Protein AF-A0A7R9Z9G1-F1 (afdb_monomer)

Secondary structure (DSSP, 8-state):
--------------------------------EEE--TTTTHHHHHHHHHHTT---EEPPGGG---TT--S-EEEETTTTEEEESHHHHHHHHHHHS-----HHHHHHHHHHHHHIIIIIHHHH-PBPTTSPBPP-

Structure (mmCIF, N/CA/C/O backbone):
data_AF-A0A7R9Z9G1-F1
#
_entry.id   AF-A0A7R9Z9G1-F1
#
loop_
_atom_site.group_PDB
_atom_site.id
_atom_site.type_symbol
_atom_site.label_atom_id
_atom_site.label_alt_id
_atom_site.label_comp_id
_atom_site.label_asym_id
_atom_site.label_entity_id
_atom_site.label_seq_id
_atom_site.pdbx_PDB_ins_code
_atom_site.Cartn_x
_atom_site.Cartn_y
_atom_site.Cartn_z
_atom_site.occupancy
_atom_site.B_iso_or_equiv
_atom_site.auth_seq_id
_atom_site.auth_comp_id
_atom_site.auth_asym_id
_atom_site.auth_atom_id
_atom_site.pdbx_PDB_model_num
ATOM 1 N N . THR A 1 1 ? 34.340 5.003 47.110 1.00 40.91 1 THR A N 1
ATOM 2 C CA . THR A 1 1 ? 33.480 5.837 47.976 1.00 40.91 1 THR A CA 1
ATOM 3 C C . THR A 1 1 ? 32.823 6.844 47.057 1.00 40.91 1 THR A C 1
ATOM 5 O O . THR A 1 1 ? 33.551 7.581 46.423 1.00 40.91 1 THR A O 1
ATOM 8 N N . GLU A 1 2 ? 31.525 6.842 46.777 1.00 37.56 2 GLU A N 1
ATOM 9 C CA . GLU A 1 2 ? 30.367 6.275 47.469 1.00 37.56 2 GLU A CA 1
ATOM 10 C C . GLU A 1 2 ? 29.257 5.875 46.480 1.00 37.56 2 GLU A C 1
ATOM 12 O O . GLU A 1 2 ? 29.245 6.265 45.316 1.00 37.56 2 GLU A O 1
ATOM 17 N N . CYS A 1 3 ? 28.367 5.051 47.023 1.00 33.16 3 CYS A N 1
ATOM 18 C CA . CYS A 1 3 ? 27.110 4.502 46.543 1.00 33.16 3 CYS A CA 1
ATOM 19 C C . CYS A 1 3 ? 26.251 5.396 45.634 1.00 33.16 3 CYS A C 1
ATOM 21 O O . CYS A 1 3 ? 25.974 6.542 45.970 1.00 33.16 3 CYS A O 1
ATOM 23 N N . PHE A 1 4 ? 25.635 4.786 44.616 1.00 38.91 4 PHE A N 1
ATOM 24 C CA . PHE A 1 4 ? 24.275 5.160 44.223 1.00 38.91 4 PHE A CA 1
ATOM 25 C C . PHE A 1 4 ? 23.387 3.918 44.217 1.00 38.91 4 PHE A C 1
ATOM 27 O O . PHE A 1 4 ? 23.703 2.892 43.616 1.00 38.91 4 PHE A O 1
ATOM 34 N N . ALA A 1 5 ? 22.326 4.008 45.012 1.00 42.84 5 ALA A N 1
ATOM 35 C CA . ALA A 1 5 ? 21.475 2.914 45.423 1.00 42.84 5 ALA A CA 1
ATOM 36 C C . ALA A 1 5 ? 20.530 2.463 44.304 1.00 42.84 5 ALA A C 1
ATOM 38 O O . ALA A 1 5 ? 19.846 3.262 43.667 1.00 42.84 5 ALA A O 1
ATOM 39 N N . SER A 1 6 ? 20.462 1.143 44.149 1.00 41.59 6 SER A N 1
ATOM 40 C CA . SER A 1 6 ? 19.386 0.426 43.478 1.00 41.59 6 SER A CA 1
ATOM 41 C C . SER A 1 6 ? 18.055 0.733 44.167 1.00 41.59 6 SER A C 1
ATOM 43 O O . SER A 1 6 ? 17.925 0.554 45.378 1.00 41.59 6 SER A O 1
ATOM 45 N N . THR A 1 7 ? 17.064 1.191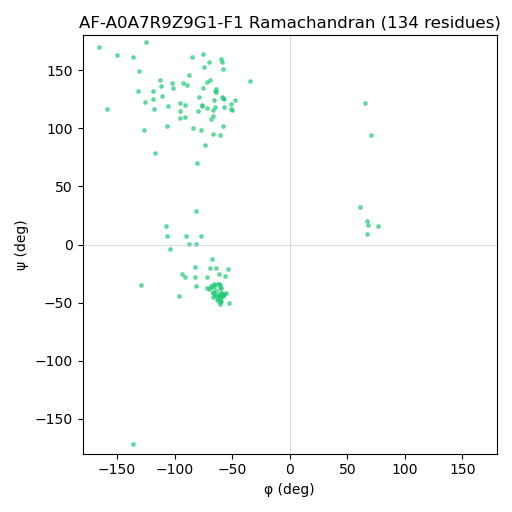 43.407 1.00 46.28 7 THR A N 1
ATOM 46 C CA . THR A 1 7 ? 15.666 1.234 43.849 1.00 46.28 7 THR A CA 1
ATOM 47 C C . THR A 1 7 ? 14.808 0.515 42.822 1.00 46.28 7 THR A C 1
ATOM 49 O O . THR A 1 7 ? 14.452 1.031 41.767 1.00 46.28 7 THR A O 1
ATOM 52 N N . SER A 1 8 ? 14.509 -0.736 43.147 1.00 43.47 8 SER A N 1
ATOM 53 C CA . SER A 1 8 ? 13.529 -1.586 42.492 1.00 43.47 8 SER A CA 1
ATOM 54 C C . SER A 1 8 ? 12.127 -1.018 42.723 1.00 43.47 8 SER A C 1
ATOM 56 O O . SER A 1 8 ? 11.596 -1.054 43.831 1.00 43.47 8 SER A O 1
ATOM 58 N N . PHE A 1 9 ? 11.511 -0.499 41.662 1.00 39.00 9 PHE A N 1
ATOM 59 C CA . PHE A 1 9 ? 10.102 -0.115 41.662 1.00 39.00 9 PHE A CA 1
ATOM 60 C C . PHE A 1 9 ? 9.238 -1.348 41.359 1.00 39.00 9 PHE A C 1
ATOM 62 O O . PHE A 1 9 ? 9.092 -1.769 40.214 1.00 39.00 9 PHE A O 1
ATOM 69 N N . LEU A 1 10 ? 8.661 -1.943 42.405 1.00 42.69 10 LEU A N 1
ATOM 70 C CA . LEU A 1 10 ? 7.568 -2.911 42.291 1.00 42.69 10 LEU A CA 1
ATOM 71 C C . LEU A 1 10 ? 6.267 -2.148 42.007 1.00 42.69 10 LEU A C 1
ATOM 73 O O . LEU A 1 10 ? 5.635 -1.613 42.918 1.00 42.69 10 LEU A O 1
ATOM 77 N N . ALA A 1 11 ? 5.864 -2.092 40.737 1.00 44.25 11 ALA A N 1
ATOM 78 C CA . ALA A 1 11 ? 4.550 -1.590 40.352 1.00 44.25 11 ALA A CA 1
ATOM 79 C C . ALA A 1 11 ? 3.491 -2.683 40.570 1.00 44.25 11 ALA A C 1
ATOM 81 O O . ALA A 1 11 ? 3.498 -3.741 39.943 1.00 44.25 11 ALA A O 1
ATOM 82 N N . ARG A 1 12 ? 2.584 -2.414 41.508 1.00 41.38 12 ARG A N 1
ATOM 83 C CA . ARG A 1 12 ? 1.445 -3.252 41.886 1.00 41.38 12 ARG A CA 1
ATOM 84 C C . ARG A 1 12 ? 0.348 -3.118 40.821 1.00 41.38 12 ARG A C 1
ATOM 86 O O . ARG A 1 12 ? -0.171 -2.027 40.609 1.00 41.38 12 ARG A O 1
ATOM 93 N N . THR A 1 13 ? -0.010 -4.219 40.166 1.00 48.12 13 THR A N 1
ATOM 94 C CA . THR A 1 13 ? -1.119 -4.320 39.201 1.00 48.12 13 THR A CA 1
ATOM 95 C C . THR A 1 13 ? -2.483 -4.060 39.850 1.00 48.12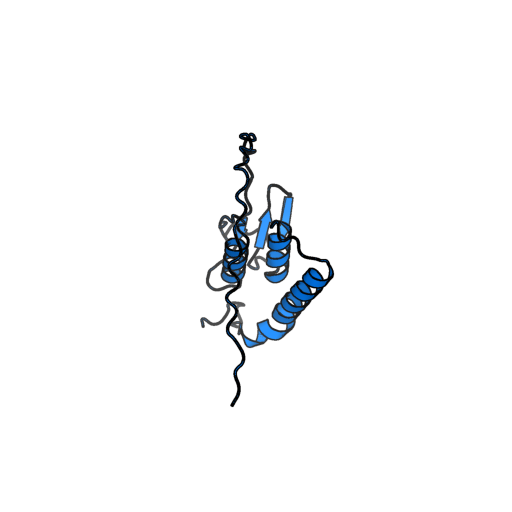 13 THR A C 1
ATOM 97 O O . THR A 1 13 ? -2.809 -4.731 40.835 1.00 48.12 13 THR A O 1
ATOM 100 N N . PRO A 1 14 ? -3.342 -3.204 39.270 1.00 49.84 14 PRO A N 1
ATOM 101 C CA . PRO A 1 14 ? -4.777 -3.262 39.483 1.00 49.84 14 PRO A CA 1
ATOM 102 C C . PRO A 1 14 ? -5.432 -4.072 38.356 1.00 49.84 14 PRO A C 1
ATOM 104 O O . PRO A 1 14 ? -5.425 -3.672 37.195 1.00 49.84 14 PRO A O 1
ATOM 107 N N . GLY A 1 15 ? -6.007 -5.222 38.705 1.00 44.12 15 GLY A N 1
ATOM 108 C CA . GLY A 1 15 ? -6.915 -5.943 37.817 1.00 44.12 15 GLY A CA 1
ATOM 109 C C . GLY A 1 15 ? -8.253 -5.215 37.693 1.00 44.12 15 GLY A C 1
ATOM 110 O O . GLY A 1 15 ? -8.786 -4.734 38.693 1.00 44.12 15 GLY A O 1
ATOM 111 N N . ALA A 1 16 ? -8.822 -5.168 36.486 1.00 43.38 16 ALA A N 1
ATOM 112 C CA . ALA A 1 16 ? -10.233 -4.847 36.297 1.00 43.38 16 ALA A CA 1
ATOM 113 C C . ALA A 1 16 ? -10.794 -5.332 34.945 1.00 43.38 16 ALA A C 1
ATOM 115 O O . ALA A 1 16 ? -10.467 -4.801 33.892 1.00 43.38 16 ALA A O 1
ATOM 116 N N . LYS A 1 17 ? -11.757 -6.255 35.077 1.00 43.41 17 LYS A N 1
ATOM 117 C CA . LYS A 1 17 ? -13.021 -6.393 34.329 1.00 43.41 17 LYS A CA 1
ATOM 118 C C . LYS A 1 17 ? -12.961 -6.840 32.863 1.00 43.41 17 LYS A C 1
ATOM 120 O O . LYS A 1 17 ? -12.967 -6.039 31.936 1.00 43.41 17 LYS A O 1
ATOM 125 N N . THR A 1 18 ? -13.116 -8.154 32.690 1.00 45.34 18 THR A N 1
ATOM 126 C CA . THR A 1 18 ? -13.659 -8.788 31.483 1.00 45.34 18 THR A CA 1
ATOM 127 C C . THR A 1 18 ? -14.989 -8.136 31.104 1.00 45.34 18 THR A C 1
ATOM 129 O O . THR A 1 18 ? -15.961 -8.201 31.860 1.00 45.34 18 THR A O 1
ATOM 132 N N . ARG A 1 19 ? -15.037 -7.495 29.936 1.00 42.84 19 ARG A N 1
ATOM 133 C CA . ARG A 1 19 ? -16.263 -6.955 29.351 1.00 42.84 19 ARG A CA 1
ATOM 134 C C . ARG A 1 19 ? -16.801 -7.998 28.375 1.00 42.84 19 ARG A C 1
ATOM 136 O O . ARG A 1 19 ? -16.206 -8.226 27.329 1.00 42.84 19 ARG A O 1
ATOM 143 N N . CYS A 1 20 ? -17.909 -8.646 28.724 1.00 42.91 20 CYS A N 1
ATOM 144 C CA . CYS A 1 20 ? -18.693 -9.399 27.750 1.00 42.91 20 CYS A CA 1
ATOM 145 C C . CYS A 1 20 ? -19.319 -8.386 26.786 1.00 42.91 20 CYS A C 1
ATOM 147 O O . CYS A 1 20 ? -20.209 -7.634 27.185 1.00 42.91 20 CYS A O 1
ATOM 149 N N . SER A 1 21 ? -18.833 -8.329 25.547 1.00 51.59 21 SER A N 1
ATOM 150 C CA . SER A 1 21 ? -19.541 -7.648 24.464 1.00 51.59 21 SER A CA 1
ATOM 151 C C . SER A 1 21 ? -20.348 -8.691 23.707 1.00 51.59 21 SER A C 1
ATOM 153 O O . SER A 1 21 ? -19.799 -9.697 23.262 1.00 51.59 21 SER A O 1
ATOM 155 N N . GLY A 1 22 ? -21.661 -8.475 23.648 1.00 37.78 22 GLY A N 1
ATOM 156 C CA . GLY A 1 22 ? -22.614 -9.357 22.990 1.00 37.78 22 GLY A CA 1
ATOM 157 C C . GLY A 1 22 ? -22.284 -9.563 21.516 1.00 37.78 22 GLY A C 1
ATOM 158 O O . GLY A 1 22 ? -21.710 -8.689 20.866 1.00 37.78 22 GLY A O 1
ATOM 159 N N . GLY A 1 23 ? -22.663 -10.737 21.011 1.00 43.34 23 GLY A N 1
ATOM 160 C CA . GLY A 1 23 ? -22.588 -11.069 19.597 1.00 43.34 23 GLY A CA 1
ATOM 161 C C . GLY A 1 23 ? -23.401 -10.072 18.782 1.00 43.34 23 GLY A C 1
ATOM 162 O O . GLY A 1 23 ? -24.628 -10.148 18.738 1.00 43.34 23 GLY A O 1
ATOM 163 N N . GLY A 1 24 ? -22.703 -9.126 18.159 1.00 39.12 24 GLY A N 1
ATOM 164 C CA . GLY A 1 24 ? -23.230 -8.406 17.014 1.00 39.12 24 GLY A CA 1
ATOM 165 C C . GLY A 1 24 ? -23.421 -9.409 15.887 1.00 39.12 24 GLY A C 1
ATOM 166 O O . GLY A 1 24 ? -22.549 -10.248 15.653 1.00 39.12 24 GLY A O 1
ATOM 167 N N . ALA A 1 25 ? -24.574 -9.352 15.226 1.00 44.19 25 ALA A N 1
ATOM 168 C CA . ALA A 1 25 ? -24.776 -10.053 13.972 1.00 44.19 25 ALA A CA 1
ATOM 169 C C . ALA A 1 25 ? -23.598 -9.712 13.054 1.00 44.19 25 ALA A C 1
ATOM 171 O O . ALA A 1 25 ? -23.381 -8.544 12.735 1.00 44.19 25 ALA A O 1
ATOM 172 N N . THR A 1 26 ? -22.799 -10.719 12.705 1.00 39.62 26 THR A N 1
ATOM 173 C CA . THR A 1 26 ? -21.715 -10.577 11.742 1.00 39.62 26 THR A CA 1
ATOM 174 C C . THR A 1 26 ? -22.383 -10.294 10.407 1.00 39.62 26 THR A C 1
ATOM 176 O O . THR A 1 26 ? -22.845 -11.212 9.730 1.00 39.62 26 THR A O 1
ATOM 179 N N . THR A 1 27 ? -22.514 -9.016 10.053 1.00 39.34 27 THR A N 1
ATOM 180 C CA . THR A 1 27 ? -22.671 -8.630 8.655 1.00 39.34 27 THR A CA 1
ATOM 181 C C . THR A 1 27 ? -21.580 -9.391 7.915 1.00 39.34 27 THR A C 1
ATOM 183 O O . THR A 1 27 ? -20.426 -9.358 8.346 1.00 39.34 27 THR A O 1
ATOM 186 N N . LEU A 1 28 ? -21.949 -10.170 6.898 1.00 36.56 28 LEU A N 1
ATOM 187 C CA . LEU A 1 28 ? -20.972 -10.805 6.023 1.00 36.56 28 LEU A CA 1
ATOM 188 C C . LEU A 1 28 ? -20.179 -9.659 5.388 1.00 36.56 28 LEU A C 1
ATOM 190 O O . LEU A 1 28 ? -20.659 -9.044 4.444 1.00 36.56 28 LEU A O 1
ATOM 194 N N . SER A 1 29 ? -19.048 -9.308 6.001 1.00 48.25 29 SER A N 1
ATOM 195 C CA . SER A 1 29 ? -18.127 -8.308 5.485 1.00 48.25 29 SER A CA 1
ATOM 196 C C . SER A 1 29 ? -17.590 -8.880 4.185 1.00 48.25 29 SER A C 1
ATOM 198 O O . SER A 1 29 ? -17.038 -9.988 4.142 1.00 48.25 29 SER A O 1
ATOM 200 N N . MET A 1 30 ? -17.859 -8.163 3.106 1.00 59.84 30 MET A N 1
ATOM 201 C CA . MET A 1 30 ? -17.285 -8.421 1.806 1.00 59.84 30 MET A CA 1
ATOM 202 C C . MET A 1 30 ? -15.832 -7.954 1.905 1.00 59.84 30 MET A C 1
ATOM 204 O O . MET A 1 30 ? -15.491 -6.794 1.701 1.00 59.84 30 MET A O 1
ATOM 208 N N . GLY A 1 31 ? -15.000 -8.876 2.394 1.00 84.56 31 GLY A N 1
ATOM 209 C CA . GLY A 1 31 ? -13.677 -8.572 2.918 1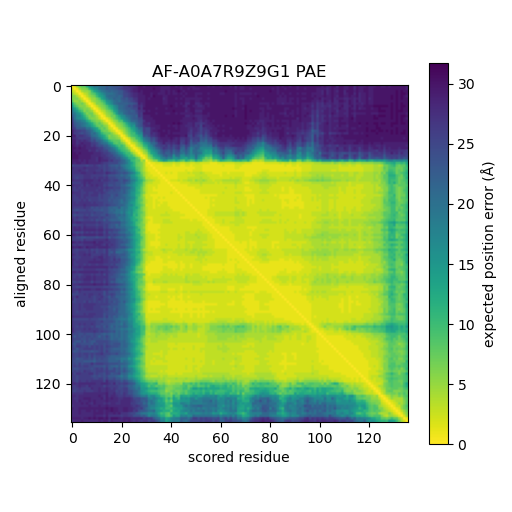.00 84.56 31 GLY A CA 1
ATOM 210 C C . GLY A 1 31 ? -12.727 -7.926 1.911 1.00 84.56 31 GLY A C 1
ATOM 211 O O . GLY A 1 31 ? -12.852 -8.052 0.693 1.00 84.56 31 GLY A O 1
ATOM 212 N N . ILE A 1 32 ? -11.707 -7.276 2.459 1.00 94.69 32 ILE A N 1
ATOM 213 C CA . ILE A 1 32 ? -10.690 -6.562 1.696 1.00 94.69 32 ILE A CA 1
ATOM 214 C C . ILE A 1 32 ? -9.865 -7.553 0.861 1.00 94.69 32 ILE A C 1
ATOM 216 O O . ILE A 1 32 ? -9.269 -8.495 1.391 1.00 94.69 32 ILE A O 1
ATOM 220 N N . THR A 1 33 ? -9.809 -7.331 -0.452 1.00 97.50 33 THR A N 1
ATOM 221 C CA . THR A 1 33 ? -9.095 -8.181 -1.411 1.00 97.50 33 THR A CA 1
ATOM 222 C C . THR A 1 33 ? -7.870 -7.465 -1.976 1.00 97.50 33 THR A C 1
ATOM 224 O O . THR A 1 33 ? -7.978 -6.366 -2.510 1.00 97.50 33 THR A O 1
ATOM 227 N N . LEU A 1 34 ? -6.702 -8.105 -1.906 1.00 97.69 34 LEU A N 1
ATOM 228 C CA . LEU A 1 34 ? -5.448 -7.639 -2.492 1.00 97.69 34 LEU A CA 1
ATOM 229 C C . LEU A 1 34 ? -5.108 -8.451 -3.748 1.00 97.69 34 LEU A C 1
ATOM 231 O O . LEU A 1 34 ? -4.885 -9.660 -3.690 1.00 97.69 34 LEU A O 1
ATOM 235 N N . TYR A 1 35 ? -5.010 -7.774 -4.883 1.00 97.75 35 TYR A N 1
ATOM 236 C CA . TYR A 1 35 ? -4.503 -8.307 -6.142 1.00 97.75 35 TYR A CA 1
ATOM 237 C C . TYR A 1 35 ? -2.998 -8.049 -6.202 1.00 97.75 35 TYR A C 1
ATOM 239 O O . TYR A 1 35 ? -2.551 -6.904 -6.305 1.00 97.75 35 TYR A O 1
ATOM 247 N N . GLY A 1 36 ? -2.205 -9.115 -6.091 1.00 94.94 36 GLY A N 1
ATOM 248 C CA . GLY A 1 36 ? -0.758 -9.005 -5.952 1.00 94.94 36 GLY A CA 1
ATOM 249 C C . GLY A 1 36 ? 0.006 -10.307 -6.185 1.00 94.94 36 GLY A C 1
ATOM 250 O O . GLY A 1 36 ? -0.581 -11.383 -6.276 1.00 94.94 36 GLY A O 1
ATOM 251 N N . SER A 1 37 ? 1.333 -10.207 -6.276 1.00 93.12 37 SER A N 1
ATOM 252 C CA . SER A 1 37 ? 2.255 -11.338 -6.464 1.00 93.12 37 SER A CA 1
ATOM 253 C C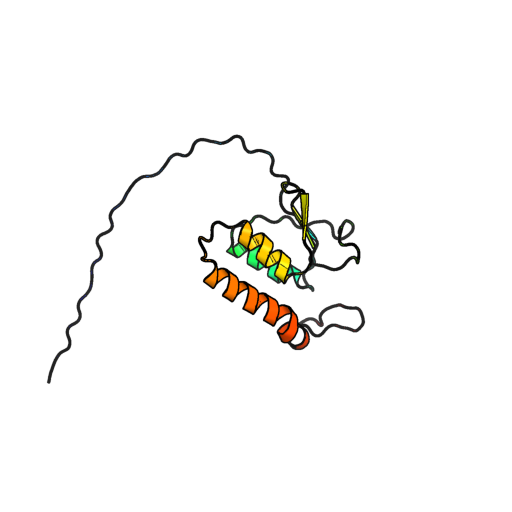 . SER A 1 37 ? 3.479 -11.222 -5.546 1.00 93.12 37 SER A C 1
ATOM 255 O O . SER A 1 37 ? 3.782 -10.136 -5.055 1.00 93.12 37 SER A O 1
ATOM 257 N N . GLN A 1 38 ? 4.206 -12.323 -5.324 1.00 88.62 38 GLN A N 1
ATOM 258 C CA . GLN A 1 38 ? 5.400 -12.322 -4.463 1.00 88.62 38 GLN A CA 1
ATOM 259 C C . GLN A 1 38 ? 6.561 -11.483 -5.028 1.00 88.62 38 GLN A C 1
ATOM 261 O O . GLN A 1 38 ? 7.216 -10.786 -4.268 1.00 88.62 38 GLN A O 1
ATOM 266 N N . GLY A 1 39 ? 6.768 -11.469 -6.349 1.00 84.12 39 GLY A N 1
ATOM 267 C CA . GLY A 1 39 ? 7.826 -10.682 -7.010 1.00 84.12 39 GLY A CA 1
ATOM 268 C C . GLY A 1 39 ? 7.474 -9.205 -7.240 1.00 84.12 39 GLY A C 1
ATOM 269 O O . GLY A 1 39 ? 7.880 -8.621 -8.239 1.00 84.12 39 GLY A O 1
ATOM 270 N N . SER A 1 40 ? 6.635 -8.620 -6.386 1.00 87.56 40 SER A N 1
ATOM 271 C CA . SER A 1 40 ? 6.170 -7.229 -6.488 1.00 87.56 40 SER A CA 1
ATOM 272 C C . SER A 1 40 ? 6.200 -6.562 -5.115 1.00 87.56 40 SER A C 1
ATOM 274 O O . SER A 1 40 ? 6.625 -7.167 -4.138 1.00 87.56 40 SER A O 1
ATOM 276 N N . ARG A 1 41 ? 5.655 -5.348 -4.986 1.00 90.38 41 ARG A N 1
ATOM 277 C CA . ARG A 1 41 ? 5.474 -4.683 -3.681 1.00 90.38 41 ARG A CA 1
ATOM 278 C C . ARG A 1 41 ? 4.287 -5.228 -2.863 1.00 90.38 41 ARG A C 1
ATOM 280 O O . ARG A 1 41 ? 3.944 -4.675 -1.824 1.00 90.38 41 ARG A O 1
ATOM 287 N N . SER A 1 42 ? 3.645 -6.312 -3.297 1.00 93.44 42 SER A N 1
ATOM 288 C CA . SER A 1 42 ? 2.498 -6.910 -2.590 1.00 93.44 42 SER A CA 1
ATOM 289 C C . SER A 1 42 ? 2.845 -7.563 -1.239 1.00 93.44 42 SER A C 1
ATOM 291 O O . SER A 1 42 ? 2.047 -7.424 -0.312 1.00 93.44 42 SER A O 1
ATOM 293 N N . PRO A 1 43 ? 4.005 -8.232 -1.048 1.00 93.88 43 PRO A N 1
ATOM 294 C CA . PRO A 1 43 ? 4.393 -8.769 0.259 1.00 93.88 43 PRO A CA 1
ATOM 295 C C . PRO A 1 43 ? 4.539 -7.689 1.333 1.00 93.88 43 PRO A C 1
ATOM 297 O O . PRO A 1 43 ? 4.156 -7.925 2.475 1.00 93.88 43 PRO A O 1
ATOM 300 N N . LEU A 1 44 ? 5.004 -6.490 0.960 1.00 92.88 44 LEU A N 1
ATOM 301 C CA . LEU A 1 44 ? 5.057 -5.329 1.853 1.00 92.88 44 LEU A CA 1
ATOM 302 C C . LEU A 1 44 ? 3.662 -4.977 2.393 1.00 92.88 44 LEU A C 1
ATOM 304 O O . LEU A 1 44 ? 3.503 -4.743 3.588 1.00 92.88 44 LEU A O 1
ATOM 308 N N . VAL A 1 45 ? 2.647 -4.979 1.525 1.00 95.69 45 VAL A N 1
ATOM 309 C CA . VAL A 1 45 ? 1.254 -4.720 1.914 1.00 95.69 45 VAL A CA 1
ATOM 310 C C . VAL A 1 45 ? 0.710 -5.833 2.808 1.00 95.69 45 VAL A C 1
ATOM 312 O O . VAL A 1 45 ? 0.101 -5.540 3.834 1.00 95.69 45 VAL A O 1
ATOM 315 N N . ASN A 1 46 ? 0.952 -7.099 2.454 1.00 94.88 46 ASN A N 1
ATOM 316 C CA . ASN A 1 46 ? 0.527 -8.245 3.265 1.00 94.88 46 ASN A CA 1
ATOM 317 C C . ASN A 1 46 ? 1.124 -8.198 4.674 1.00 94.88 46 ASN A C 1
ATOM 319 O O . ASN A 1 46 ? 0.409 -8.419 5.650 1.00 94.88 46 ASN A O 1
ATOM 323 N N . TRP A 1 47 ? 2.416 -7.880 4.782 1.00 95.56 47 TRP A N 1
ATOM 324 C CA . TRP A 1 47 ? 3.076 -7.705 6.069 1.00 95.56 47 TRP A CA 1
ATOM 325 C C . TRP A 1 47 ? 2.467 -6.538 6.852 1.00 95.56 47 TRP A C 1
ATOM 327 O O . TRP A 1 47 ? 2.077 -6.720 8.000 1.00 95.56 47 TRP A O 1
ATOM 337 N N . GLY A 1 48 ? 2.283 -5.376 6.216 1.00 94.56 48 GLY A N 1
ATOM 338 C CA . GLY A 1 48 ? 1.651 -4.221 6.856 1.00 94.56 48 GLY A CA 1
ATOM 339 C C . GLY A 1 48 ? 0.242 -4.518 7.382 1.00 94.56 48 GLY A C 1
ATOM 340 O O . GLY A 1 48 ? -0.082 -4.152 8.505 1.00 94.56 48 GLY A O 1
ATOM 341 N N . ALA A 1 49 ? -0.588 -5.228 6.617 1.00 94.69 49 ALA A N 1
ATOM 342 C CA . ALA A 1 49 ? -1.921 -5.622 7.071 1.00 94.69 49 ALA A CA 1
ATOM 343 C C . ALA A 1 49 ? -1.887 -6.616 8.232 1.00 94.69 49 ALA A C 1
ATOM 345 O O . ALA A 1 49 ? -2.657 -6.471 9.181 1.00 94.69 49 ALA A O 1
ATOM 346 N N . TYR A 1 50 ? -0.969 -7.585 8.180 1.00 94.50 50 TYR A N 1
ATOM 347 C CA . TYR A 1 50 ? -0.765 -8.548 9.255 1.00 94.50 50 TYR A CA 1
ATOM 348 C C . TYR A 1 50 ? -0.389 -7.855 10.572 1.00 94.50 50 TYR A C 1
ATOM 350 O O . TYR A 1 50 ? -1.023 -8.116 11.593 1.00 94.50 50 TYR A O 1
ATOM 358 N N . GLU A 1 51 ? 0.578 -6.930 10.544 1.00 94.5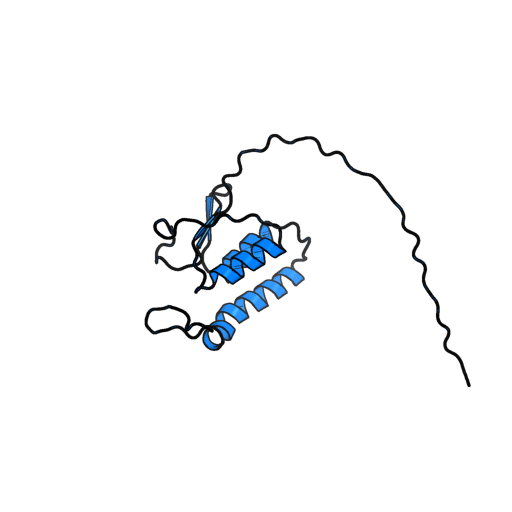0 51 GLU A N 1
ATOM 359 C CA . GLU A 1 51 ? 0.998 -6.163 11.729 1.00 94.50 51 GLU A CA 1
ATOM 360 C C . GLU A 1 51 ? -0.146 -5.320 12.311 1.00 94.50 51 GLU A C 1
ATOM 362 O O . GLU A 1 51 ? -0.264 -5.165 13.525 1.00 94.50 51 GLU A O 1
ATOM 367 N N . MET A 1 52 ? -1.023 -4.805 11.448 1.00 90.81 52 MET A N 1
ATOM 368 C CA . MET A 1 52 ? -2.152 -3.957 11.840 1.00 90.81 52 MET A CA 1
ATOM 369 C C . MET A 1 52 ? -3.417 -4.751 12.200 1.00 90.81 52 MET A C 1
ATOM 371 O O . MET A 1 52 ? -4.441 -4.153 12.527 1.00 90.81 52 MET A O 1
ATOM 375 N N . GLY A 1 53 ? -3.374 -6.086 12.135 1.00 91.94 53 GLY A N 1
ATOM 376 C CA . GLY A 1 53 ? -4.525 -6.949 12.415 1.00 91.94 53 GLY A CA 1
ATOM 377 C C . GLY A 1 53 ? -5.661 -6.836 11.392 1.00 91.94 53 GLY A C 1
ATOM 378 O O . GLY A 1 53 ? -6.794 -7.211 11.693 1.00 91.94 53 GLY A O 1
ATOM 379 N N . VAL A 1 54 ? -5.381 -6.329 10.188 1.00 92.06 54 VAL A N 1
ATOM 380 C CA . VAL A 1 54 ? -6.360 -6.176 9.106 1.00 92.06 54 VAL A CA 1
ATOM 381 C C . VAL A 1 54 ? -6.357 -7.437 8.245 1.00 92.06 54 VAL A C 1
ATOM 383 O O . VAL A 1 54 ? -5.339 -7.815 7.668 1.00 92.06 54 VAL A O 1
ATOM 386 N N . SER A 1 55 ? -7.507 -8.109 8.151 1.00 92.62 55 SER A N 1
ATOM 387 C CA . SER A 1 55 ? -7.636 -9.327 7.348 1.00 92.62 55 SER A CA 1
ATOM 388 C C . SER A 1 55 ? -7.718 -8.987 5.860 1.00 92.62 55 SER A C 1
ATOM 390 O O . SER A 1 55 ? -8.636 -8.290 5.430 1.00 92.62 55 SER A O 1
ATOM 392 N N . LEU A 1 56 ? -6.762 -9.500 5.082 1.00 93.44 56 LEU A N 1
ATOM 393 C CA . LEU A 1 56 ? -6.753 -9.416 3.625 1.00 93.44 56 LEU A CA 1
ATOM 394 C C . LEU A 1 56 ? -6.949 -10.799 3.008 1.00 93.44 56 LEU A C 1
ATOM 396 O O . LEU A 1 56 ? -6.374 -11.793 3.457 1.00 93.44 56 LEU A O 1
ATOM 400 N N . LYS A 1 57 ? -7.701 -10.843 1.914 1.00 95.44 57 LYS A N 1
ATOM 401 C CA . LYS A 1 57 ? -7.787 -11.991 1.014 1.00 95.44 57 LYS A CA 1
ATOM 402 C C . LYS A 1 57 ? -6.949 -11.722 -0.233 1.00 95.44 57 LYS A C 1
ATOM 404 O O . LYS A 1 57 ? -7.012 -10.636 -0.793 1.00 95.44 57 LYS A O 1
ATOM 409 N N . MET A 1 58 ? -6.224 -12.722 -0.729 1.00 95.81 58 MET A N 1
ATOM 410 C CA . MET A 1 58 ? -5.572 -12.608 -2.037 1.00 95.81 58 MET A CA 1
ATOM 411 C C . MET A 1 58 ? -6.584 -12.838 -3.167 1.00 95.81 58 MET A C 1
ATOM 413 O O . MET A 1 58 ? -7.299 -13.844 -3.171 1.00 95.81 58 MET A O 1
ATOM 417 N N . GLY A 1 59 ? -6.651 -11.897 -4.108 1.00 95.44 59 GLY A N 1
ATOM 418 C CA . GLY A 1 59 ? -7.505 -11.962 -5.294 1.00 95.44 59 GLY A CA 1
ATOM 419 C C . GLY A 1 59 ? -6.871 -12.740 -6.448 1.00 95.44 59 GLY A C 1
ATOM 420 O O . GLY A 1 59 ? -5.655 -12.927 -6.498 1.00 95.44 59 GLY A O 1
ATOM 421 N N . ASP A 1 60 ? -7.698 -13.169 -7.404 1.00 96.06 60 ASP A N 1
ATOM 422 C CA . ASP A 1 60 ? -7.205 -13.682 -8.685 1.00 96.06 60 ASP A CA 1
ATOM 423 C C . ASP A 1 60 ? -6.651 -12.520 -9.521 1.00 96.06 60 ASP A C 1
ATOM 425 O O . ASP A 1 60 ? -7.390 -11.615 -9.907 1.00 96.06 60 ASP A O 1
ATOM 429 N N . LEU A 1 61 ? -5.351 -12.556 -9.825 1.00 94.06 61 LEU A N 1
ATOM 430 C CA . LEU A 1 61 ? -4.666 -11.540 -10.627 1.00 94.06 61 LEU A CA 1
ATOM 431 C C . LEU A 1 61 ? -5.292 -11.330 -12.011 1.00 94.06 61 LEU A C 1
ATOM 433 O O . LEU A 1 61 ? -5.202 -10.222 -12.538 1.00 94.06 61 LEU A O 1
ATOM 437 N N . SER A 1 62 ? -5.946 -12.346 -12.588 1.00 95.38 62 SER A N 1
ATOM 438 C CA . SER A 1 62 ? -6.645 -12.206 -13.874 1.00 95.38 62 SER A CA 1
ATOM 439 C C . SER A 1 62 ? -7.821 -11.220 -13.809 1.00 95.38 62 SER A C 1
ATOM 441 O O . SER A 1 62 ? -8.248 -10.705 -14.840 1.00 95.38 62 SER A O 1
ATOM 443 N N . GLN A 1 63 ? -8.321 -10.951 -12.599 1.00 96.56 63 GLN A N 1
ATOM 444 C CA . GLN A 1 63 ? -9.440 -10.061 -12.302 1.00 96.56 63 GLN A CA 1
ATOM 445 C C . GLN A 1 63 ? -8.985 -8.743 -11.650 1.00 96.56 63 GLN A C 1
ATOM 447 O O . GLN A 1 63 ? -9.806 -8.040 -11.065 1.00 96.56 63 GLN A O 1
ATOM 452 N N . ASN A 1 64 ? -7.690 -8.400 -11.716 1.00 96.00 64 ASN A N 1
ATOM 453 C CA . ASN A 1 64 ? -7.169 -7.154 -11.151 1.00 96.00 64 ASN A CA 1
ATOM 454 C C . ASN A 1 64 ? -7.893 -5.931 -11.763 1.00 96.00 64 ASN A C 1
ATOM 456 O O . ASN A 1 64 ? -7.771 -5.707 -12.970 1.00 96.00 64 ASN A O 1
ATOM 460 N N . PRO A 1 65 ? -8.600 -5.107 -10.964 1.00 96.38 65 PRO A N 1
ATOM 461 C CA . PRO A 1 65 ? -9.371 -3.973 -11.475 1.00 96.38 65 PRO A CA 1
ATOM 462 C C . PRO A 1 65 ? -8.520 -2.726 -11.755 1.00 96.38 65 PRO A C 1
ATOM 464 O O . PRO A 1 65 ? -9.060 -1.695 -12.160 1.00 96.38 65 PRO A O 1
ATOM 467 N N . HIS A 1 66 ? -7.202 -2.779 -11.530 1.00 96.00 66 HIS A N 1
ATOM 468 C CA . HIS A 1 66 ? -6.310 -1.660 -11.812 1.00 96.00 66 HIS A CA 1
ATOM 469 C C . HIS A 1 66 ? -6.377 -1.259 -13.301 1.00 96.00 66 HIS A C 1
ATOM 471 O O . HIS A 1 66 ? -6.108 -2.101 -14.161 1.00 96.00 66 HIS A O 1
ATOM 477 N N . PRO A 1 67 ? -6.627 0.020 -13.651 1.00 92.44 67 PRO A N 1
ATOM 478 C CA . PRO A 1 67 ? -6.845 0.445 -15.043 1.00 92.44 67 PRO A CA 1
ATOM 479 C C . PRO A 1 67 ? -5.641 0.192 -15.963 1.00 92.44 67 PRO A C 1
ATOM 481 O O . PRO A 1 67 ? -5.796 0.028 -17.169 1.00 92.44 67 PRO A O 1
ATOM 484 N N . PHE A 1 68 ? -4.441 0.141 -15.383 1.00 93.50 68 PHE A N 1
ATOM 485 C CA . PHE A 1 68 ? -3.185 -0.164 -16.079 1.00 93.50 68 PHE A CA 1
ATOM 486 C C . PHE A 1 68 ? -2.625 -1.565 -15.775 1.00 93.50 68 PHE A C 1
ATOM 488 O O . PHE A 1 68 ? -1.491 -1.857 -16.137 1.00 93.50 68 PHE A O 1
ATOM 495 N N . GLY A 1 69 ? -3.368 -2.411 -15.051 1.00 92.12 69 GLY A N 1
ATOM 496 C CA . GLY A 1 69 ? -2.933 -3.765 -14.683 1.00 92.12 69 GLY A CA 1
ATOM 497 C C . GLY A 1 69 ? -1.755 -3.849 -13.699 1.00 92.12 69 GLY A C 1
ATOM 498 O O . GLY A 1 69 ? -1.240 -4.942 -13.470 1.00 92.12 69 GLY A O 1
ATOM 499 N N . GLN A 1 70 ? -1.326 -2.729 -13.109 1.00 92.75 70 GLN A N 1
ATOM 500 C CA . GLN A 1 70 ? -0.248 -2.702 -12.119 1.00 92.75 70 GLN A CA 1
ATOM 501 C C . GLN A 1 70 ? -0.682 -3.344 -10.796 1.00 92.75 70 GLN A C 1
ATOM 503 O O . GLN A 1 70 ? -1.871 -3.429 -10.471 1.00 92.75 70 GLN A O 1
ATOM 508 N N . ILE A 1 71 ? 0.309 -3.799 -10.033 1.00 94.00 71 ILE A N 1
ATOM 509 C CA . ILE A 1 71 ? 0.139 -4.417 -8.718 1.00 94.00 71 ILE A CA 1
ATOM 510 C C . ILE A 1 71 ? 1.095 -3.767 -7.703 1.00 94.00 71 ILE A C 1
ATOM 512 O O . ILE A 1 71 ? 2.198 -3.366 -8.080 1.00 94.00 71 ILE A O 1
ATOM 516 N N . PRO A 1 72 ? 0.732 -3.700 -6.410 1.00 96.06 72 PRO A N 1
ATOM 517 C CA . PRO A 1 72 ? -0.526 -4.174 -5.825 1.00 96.06 72 PRO A CA 1
ATOM 518 C C . PRO A 1 72 ? -1.741 -3.278 -6.124 1.00 96.06 72 PRO A C 1
ATOM 520 O O . PRO A 1 72 ? -1.611 -2.065 -6.278 1.00 96.06 72 PRO A O 1
ATOM 523 N N . CYS A 1 73 ? -2.930 -3.886 -6.129 1.00 98.00 73 CYS A N 1
ATOM 524 C CA . CYS A 1 73 ? -4.222 -3.196 -6.129 1.00 98.00 73 CYS A CA 1
ATOM 525 C C . CYS A 1 73 ? -5.131 -3.802 -5.054 1.00 98.00 73 CYS A C 1
ATOM 527 O O . CYS A 1 73 ? -5.231 -5.022 -4.946 1.00 98.00 73 CYS A O 1
ATOM 529 N N . LEU A 1 74 ? -5.769 -2.966 -4.241 1.00 98.06 74 LEU A N 1
ATOM 530 C CA . LEU A 1 74 ? -6.661 -3.363 -3.157 1.00 98.06 74 LEU A CA 1
ATOM 531 C C . LEU A 1 74 ? -8.096 -2.960 -3.495 1.00 98.06 74 LEU A C 1
ATOM 533 O O . LEU A 1 74 ? -8.335 -1.839 -3.938 1.00 98.06 74 LEU A O 1
ATOM 537 N N . VAL A 1 75 ? -9.041 -3.862 -3.244 1.00 97.94 75 VAL A N 1
ATOM 538 C CA . VAL A 1 75 ? -10.480 -3.595 -3.291 1.00 97.94 75 VAL A CA 1
ATOM 539 C C . VAL A 1 75 ? -11.066 -3.836 -1.911 1.00 97.94 75 VAL A C 1
ATOM 541 O O . VAL A 1 75 ? -10.914 -4.919 -1.352 1.00 97.94 75 VAL A O 1
ATOM 544 N N . ASP A 1 76 ? -11.741 -2.829 -1.380 1.00 96.44 76 ASP A N 1
ATOM 545 C CA . ASP A 1 76 ? -12.592 -2.938 -0.204 1.00 96.44 76 ASP A CA 1
ATOM 546 C C . ASP A 1 76 ? -14.044 -2.871 -0.685 1.00 96.44 76 ASP A C 1
ATOM 548 O O . ASP A 1 76 ? -14.538 -1.810 -1.073 1.00 96.44 76 ASP A O 1
ATOM 552 N N . GLU A 1 77 ? -14.701 -4.030 -0.749 1.00 94.00 77 GLU A N 1
ATOM 553 C CA . GLU A 1 77 ? -16.081 -4.134 -1.229 1.00 94.00 77 GLU A CA 1
ATOM 554 C C . GLU A 1 77 ? -17.079 -3.555 -0.215 1.00 94.00 77 GLU A C 1
ATOM 556 O O . GLU A 1 77 ? -18.117 -3.032 -0.624 1.00 94.00 77 GLU A O 1
ATOM 561 N N . ASP A 1 78 ? -16.742 -3.584 1.080 1.00 91.50 78 ASP A N 1
ATOM 562 C CA . ASP A 1 78 ? -17.556 -3.011 2.156 1.00 91.50 78 ASP A CA 1
ATOM 563 C C . ASP A 1 78 ? -17.654 -1.476 2.031 1.00 91.50 78 ASP A C 1
ATOM 565 O O . ASP A 1 78 ? -18.707 -0.894 2.301 1.00 91.50 78 ASP A O 1
ATOM 569 N N . GLU A 1 79 ? -16.587 -0.811 1.574 1.00 92.50 79 GLU A N 1
ATOM 570 C CA . GLU A 1 79 ? -16.549 0.646 1.355 1.00 92.50 79 GLU A CA 1
ATOM 571 C C . GLU A 1 79 ? -16.641 1.083 -0.113 1.00 92.50 79 GLU A C 1
ATOM 573 O O . GLU A 1 79 ? -16.687 2.282 -0.400 1.00 92.50 79 GLU A O 1
ATOM 578 N N . GLY A 1 80 ? -16.674 0.138 -1.056 1.00 93.75 80 GLY A N 1
ATOM 579 C CA . GLY A 1 80 ? -16.646 0.435 -2.489 1.00 93.75 80 GLY A CA 1
ATOM 580 C C . GLY A 1 80 ? -15.368 1.162 -2.922 1.00 93.75 80 GLY A C 1
ATOM 581 O O . GLY A 1 80 ? -15.410 2.002 -3.824 1.00 93.75 80 GLY A O 1
ATOM 582 N N . ALA A 1 81 ? -14.243 0.878 -2.261 1.00 95.75 81 ALA A N 1
ATOM 583 C CA . ALA A 1 81 ? -12.969 1.537 -2.510 1.00 95.75 81 ALA A CA 1
ATOM 584 C C . ALA A 1 81 ? -12.039 0.658 -3.354 1.00 95.75 81 ALA A C 1
ATOM 586 O O . ALA A 1 81 ? -11.838 -0.519 -3.062 1.00 95.75 81 ALA A O 1
ATOM 587 N N . THR A 1 82 ? -11.402 1.266 -4.355 1.00 97.31 82 THR A N 1
ATOM 588 C CA . THR A 1 82 ? -10.294 0.666 -5.107 1.00 97.31 82 THR A CA 1
ATOM 589 C C . THR A 1 82 ? -9.055 1.521 -4.896 1.00 97.31 82 THR A C 1
ATOM 591 O O . THR A 1 82 ? -9.030 2.690 -5.283 1.00 97.31 82 THR A O 1
ATOM 594 N N . VAL A 1 83 ? -8.026 0.947 -4.278 1.00 97.81 83 VAL A N 1
ATOM 595 C CA . VAL A 1 83 ? -6.793 1.643 -3.898 1.00 97.81 83 VAL A CA 1
ATOM 596 C C . VAL A 1 83 ? -5.610 1.009 -4.625 1.00 97.81 83 VAL A C 1
ATOM 598 O O . VAL A 1 83 ? -5.447 -0.208 -4.654 1.00 97.81 83 VAL A O 1
ATOM 601 N N . PHE A 1 84 ? -4.779 1.845 -5.229 1.00 95.62 84 PHE A N 1
ATOM 602 C CA . PHE A 1 84 ? -3.544 1.475 -5.919 1.00 95.62 84 PHE A CA 1
ATOM 603 C C . PHE A 1 84 ? -2.379 2.279 -5.333 1.00 95.62 84 PHE A C 1
ATOM 605 O O . PHE A 1 84 ? -2.612 3.142 -4.492 1.00 95.62 84 PHE A O 1
ATOM 612 N N . GLU A 1 85 ? -1.146 1.990 -5.757 1.00 94.44 85 GLU A N 1
ATOM 613 C CA . GLU A 1 85 ? 0.107 2.387 -5.091 1.00 94.44 85 GLU A CA 1
ATOM 614 C C . GLU A 1 85 ? 0.300 1.736 -3.715 1.00 94.44 85 GLU A C 1
ATOM 616 O O . GLU A 1 85 ? -0.482 1.930 -2.785 1.00 94.44 85 GLU A O 1
ATOM 621 N N . SER A 1 86 ? 1.403 1.002 -3.537 1.00 94.81 86 SER A N 1
ATOM 622 C CA . SER A 1 86 ? 1.692 0.263 -2.296 1.00 94.81 86 SER A CA 1
ATOM 623 C C . SER A 1 86 ? 1.667 1.157 -1.049 1.00 94.81 86 SER A C 1
ATOM 625 O O . SER A 1 86 ? 1.091 0.779 -0.032 1.00 94.81 86 SER A O 1
ATOM 627 N N . GLY A 1 87 ? 2.229 2.367 -1.126 1.00 95.81 87 GLY A N 1
ATOM 628 C CA . GLY A 1 87 ? 2.222 3.316 -0.007 1.00 95.81 87 GLY A CA 1
ATOM 629 C C . GLY A 1 87 ? 0.836 3.872 0.331 1.00 95.81 87 GLY A C 1
ATOM 630 O O . GLY A 1 87 ? 0.516 4.055 1.505 1.00 95.81 87 GLY A O 1
ATOM 631 N N . ALA A 1 88 ? -0.012 4.103 -0.675 1.00 97.19 88 ALA A N 1
ATOM 632 C CA . ALA A 1 88 ? -1.385 4.544 -0.440 1.00 97.19 88 ALA A CA 1
ATOM 633 C C . ALA A 1 88 ? -2.237 3.407 0.136 1.00 97.19 88 ALA A C 1
ATOM 635 O O . ALA A 1 88 ? -3.026 3.643 1.048 1.00 97.19 88 ALA A O 1
ATOM 636 N N . ILE A 1 89 ? -2.014 2.171 -0.319 1.00 97.50 89 ILE A N 1
ATOM 637 C CA . ILE A 1 89 ? -2.624 0.969 0.255 1.00 97.50 89 ILE A CA 1
ATOM 638 C C . ILE A 1 89 ? -2.220 0.792 1.728 1.00 97.50 89 ILE A C 1
ATOM 640 O O . ILE A 1 89 ? -3.087 0.560 2.567 1.00 97.50 89 ILE A O 1
ATOM 644 N N . LEU A 1 90 ? -0.937 0.958 2.074 1.00 96.50 90 LEU A N 1
ATOM 645 C CA . LEU A 1 90 ? -0.477 0.916 3.470 1.00 96.50 90 LEU A CA 1
ATOM 646 C C . LEU A 1 90 ? -1.158 1.987 4.327 1.00 96.50 90 LEU A C 1
ATOM 648 O O . LEU A 1 90 ? -1.601 1.696 5.437 1.00 96.50 90 LEU A O 1
ATOM 652 N N . ASN A 1 91 ? -1.287 3.210 3.809 1.00 96.06 91 ASN A N 1
ATOM 653 C CA . ASN A 1 91 ? -2.017 4.261 4.507 1.00 96.06 91 ASN A CA 1
ATOM 654 C C . ASN A 1 91 ? -3.510 3.918 4.655 1.00 96.06 91 ASN A C 1
ATOM 656 O O . ASN A 1 91 ? -4.076 4.132 5.720 1.00 96.06 91 ASN A O 1
ATOM 660 N N . TYR A 1 92 ? -4.146 3.340 3.633 1.00 96.56 92 TYR A N 1
ATOM 661 C CA . TYR A 1 92 ? -5.540 2.897 3.710 1.00 96.56 92 TYR A CA 1
ATOM 662 C C . TYR A 1 92 ? -5.736 1.835 4.800 1.00 96.56 92 TYR A C 1
ATOM 664 O O . TYR A 1 92 ? -6.574 2.008 5.682 1.00 96.56 92 TYR A O 1
ATOM 672 N N . ILE A 1 93 ? -4.899 0.796 4.822 1.00 94.56 93 ILE A N 1
ATOM 673 C CA . ILE A 1 93 ? -4.889 -0.232 5.877 1.00 94.56 93 ILE A CA 1
ATOM 674 C C . ILE A 1 93 ? -4.688 0.402 7.256 1.00 94.56 93 ILE A C 1
ATOM 676 O O . ILE A 1 93 ? -5.383 0.054 8.207 1.00 94.56 93 ILE A O 1
ATOM 680 N N . HIS A 1 94 ? -3.785 1.375 7.369 1.00 93.94 94 HIS A N 1
ATOM 681 C CA . HIS A 1 94 ? -3.564 2.095 8.616 1.00 93.94 94 HIS A CA 1
ATOM 682 C C . HIS A 1 94 ? -4.823 2.832 9.095 1.00 93.94 94 HIS A C 1
ATOM 684 O O . HIS A 1 94 ? -5.088 2.860 10.292 1.00 93.94 94 HIS A O 1
ATOM 690 N N . THR A 1 95 ? -5.629 3.402 8.189 1.00 93.00 95 THR A N 1
ATOM 691 C CA . THR A 1 95 ? -6.907 4.040 8.569 1.00 93.00 95 THR A CA 1
ATOM 692 C C . THR A 1 95 ? -7.975 3.053 9.041 1.00 93.00 95 THR A C 1
ATOM 694 O O . THR A 1 95 ? -8.901 3.462 9.737 1.00 93.00 95 THR A O 1
ATOM 697 N N . LYS A 1 96 ? -7.843 1.764 8.701 1.00 89.75 96 LYS A N 1
ATOM 698 C CA . LYS A 1 96 ? -8.736 0.687 9.161 1.00 89.75 96 LYS A CA 1
ATOM 699 C C . LYS A 1 96 ? -8.379 0.164 10.547 1.00 89.75 96 LYS A C 1
ATOM 701 O O . LYS A 1 96 ? -9.208 -0.476 11.186 1.00 89.75 96 LYS A O 1
ATOM 706 N N . ALA A 1 97 ? -7.156 0.412 10.999 1.00 87.12 97 ALA A N 1
ATOM 707 C CA . ALA A 1 97 ? -6.681 -0.025 12.298 1.00 87.12 97 ALA A CA 1
ATOM 708 C C . ALA A 1 97 ? -7.006 1.007 13.389 1.00 87.12 97 ALA A C 1
ATOM 710 O O . ALA A 1 97 ? -6.943 2.218 13.179 1.00 87.12 97 ALA A O 1
ATOM 711 N N . GLU A 1 98 ? -7.293 0.531 14.599 1.00 83.44 98 GLU A N 1
ATOM 712 C CA . GLU A 1 98 ? -7.495 1.385 15.774 1.00 83.44 98 GLU A CA 1
ATOM 713 C C . GLU A 1 98 ? -6.145 1.817 16.377 1.00 83.44 98 GLU A C 1
ATOM 715 O O . GLU A 1 98 ? -5.750 1.363 17.449 1.00 83.44 98 GLU A O 1
ATOM 720 N N . THR A 1 99 ? -5.397 2.678 15.680 1.00 87.25 99 THR A N 1
ATOM 721 C CA . THR A 1 99 ? -4.021 3.019 16.097 1.00 87.25 99 THR A CA 1
ATOM 722 C C . THR A 1 99 ? -3.946 4.093 17.184 1.00 87.25 99 THR A C 1
ATOM 724 O O . THR A 1 99 ? -2.997 4.126 17.965 1.00 87.25 99 THR A O 1
ATOM 727 N N . GLY A 1 100 ? -4.939 4.988 17.252 1.00 91.44 100 GLY A N 1
ATOM 728 C CA . GLY A 1 100 ? -4.938 6.128 18.177 1.00 91.44 100 GLY A CA 1
ATOM 729 C C . GLY A 1 100 ? -3.883 7.199 17.863 1.00 91.44 100 GLY A C 1
ATOM 730 O O . GLY A 1 100 ? -3.579 8.026 18.725 1.00 91.44 100 GLY A O 1
ATOM 731 N N . ASP A 1 101 ? -3.315 7.194 16.654 1.00 94.38 101 ASP A N 1
ATOM 732 C CA . ASP A 1 101 ? -2.239 8.111 16.279 1.00 94.38 101 ASP A CA 1
ATOM 733 C C . ASP A 1 101 ? -2.703 9.569 16.151 1.00 94.38 101 ASP A C 1
ATOM 735 O O . ASP A 1 101 ? -3.784 9.880 15.644 1.00 94.38 101 ASP A O 1
ATOM 739 N N . SER A 1 102 ? -1.845 10.496 16.587 1.00 96.00 102 SER A N 1
ATOM 740 C CA . SER A 1 102 ? -2.079 11.933 16.432 1.00 96.00 102 SER A CA 1
ATOM 741 C C . SER A 1 102 ? -1.836 12.396 14.991 1.00 96.00 102 SER A C 1
ATOM 743 O O . SER A 1 102 ? -1.163 11.729 14.203 1.00 96.00 102 SER A O 1
ATOM 745 N N . LYS A 1 103 ? -2.316 13.595 14.641 1.00 95.44 103 LYS A N 1
ATOM 746 C CA . LYS A 1 103 ? -2.090 14.184 13.308 1.00 95.44 103 LYS A CA 1
ATOM 747 C C . LYS A 1 103 ? -0.605 14.377 13.004 1.00 95.44 103 LYS A C 1
ATOM 749 O O . LYS A 1 103 ? -0.176 14.164 11.874 1.00 95.44 103 LYS A O 1
ATOM 754 N N . GLU A 1 104 ? 0.178 14.754 14.008 1.00 97.88 104 GLU A N 1
ATOM 755 C CA . GLU A 1 104 ? 1.626 14.931 13.899 1.00 97.88 104 GLU A CA 1
ATOM 756 C C . GLU A 1 104 ? 2.307 13.597 13.575 1.00 97.88 104 GLU A C 1
ATOM 758 O O . GLU A 1 104 ? 3.159 13.531 12.687 1.00 97.88 104 GLU A O 1
ATOM 763 N N . ARG A 1 105 ? 1.887 12.517 14.246 1.00 96.31 105 ARG A N 1
ATOM 764 C CA . ARG A 1 105 ? 2.395 11.169 13.986 1.00 96.31 105 ARG A CA 1
ATOM 765 C C . ARG A 1 105 ? 1.991 10.664 12.601 1.00 96.31 105 ARG A C 1
ATOM 767 O O . ARG A 1 105 ? 2.846 10.141 11.892 1.00 96.31 105 ARG A O 1
ATOM 774 N N . MET A 1 106 ? 0.752 10.910 12.175 1.00 95.75 106 MET A N 1
ATOM 775 C CA . MET A 1 106 ? 0.311 10.607 10.810 1.00 95.75 106 MET A CA 1
ATOM 776 C C . MET A 1 106 ? 1.135 11.358 9.760 1.00 95.75 106 MET A C 1
ATOM 778 O O . MET A 1 106 ? 1.547 10.768 8.764 1.00 95.75 106 MET A O 1
ATOM 782 N N . GLY A 1 107 ? 1.443 12.636 9.998 1.00 97.31 107 GLY A N 1
ATOM 783 C CA . GLY A 1 107 ? 2.321 13.416 9.125 1.00 97.31 107 GLY A CA 1
ATOM 784 C C . GLY A 1 107 ? 3.724 12.813 9.005 1.00 97.31 107 GLY A C 1
ATOM 785 O O . GLY A 1 107 ? 4.264 12.723 7.902 1.00 97.31 107 GLY A O 1
ATOM 786 N N . ALA A 1 108 ? 4.297 12.337 10.114 1.00 98.06 108 ALA A N 1
ATOM 787 C CA . ALA A 1 108 ? 5.594 11.663 10.107 1.00 98.06 108 ALA A CA 1
ATOM 788 C C . ALA A 1 108 ? 5.557 10.336 9.327 1.00 98.06 108 ALA A C 1
ATOM 790 O O . ALA A 1 108 ? 6.443 10.085 8.512 1.00 98.06 108 ALA A O 1
ATOM 791 N N . ILE A 1 109 ? 4.519 9.517 9.525 1.00 95.88 109 ILE A N 1
ATOM 792 C CA . ILE A 1 109 ? 4.330 8.246 8.805 1.00 95.88 109 ILE A CA 1
ATOM 793 C C . ILE A 1 109 ? 4.223 8.494 7.296 1.00 95.88 109 ILE A C 1
ATOM 795 O O . ILE A 1 109 ? 4.972 7.909 6.515 1.00 95.88 109 ILE A O 1
ATOM 799 N N . LEU A 1 110 ? 3.350 9.418 6.884 1.00 96.56 110 LEU A N 1
ATOM 800 C CA . LEU A 1 110 ? 3.152 9.759 5.474 1.00 96.56 110 LEU A CA 1
ATOM 801 C C . LEU A 1 110 ? 4.416 10.325 4.822 1.00 96.56 110 LEU A C 1
ATOM 803 O O . LEU A 1 110 ? 4.674 10.049 3.651 1.00 96.56 110 LEU A O 1
ATOM 807 N N . SER A 1 111 ? 5.227 11.073 5.574 1.00 97.62 111 SER A N 1
ATOM 808 C CA . SER A 1 111 ? 6.512 11.582 5.082 1.00 97.62 111 SER A CA 1
ATOM 809 C C . SER A 1 111 ? 7.463 10.439 4.719 1.00 97.62 111 SER A C 1
ATOM 811 O O . SER A 1 111 ? 8.059 10.460 3.644 1.00 97.62 111 SER A O 1
ATOM 813 N N . TRP A 1 112 ? 7.561 9.413 5.571 1.00 96.44 112 TRP A N 1
ATOM 814 C CA . TRP A 1 112 ? 8.403 8.243 5.309 1.00 96.44 112 TRP A CA 1
ATOM 815 C C . TRP A 1 112 ? 7.868 7.359 4.186 1.00 96.44 112 TRP A C 1
ATOM 817 O O . TRP A 1 112 ? 8.660 6.898 3.369 1.00 96.44 112 TRP A O 1
ATOM 827 N N . ILE A 1 113 ? 6.547 7.171 4.092 1.00 95.06 113 ILE A N 1
ATOM 828 C CA . ILE A 1 113 ? 5.923 6.452 2.969 1.00 95.06 113 ILE A CA 1
ATOM 829 C C . ILE A 1 113 ? 6.229 7.164 1.645 1.00 95.06 113 ILE A C 1
ATOM 831 O O . ILE A 1 113 ? 6.665 6.533 0.684 1.00 95.06 113 ILE A O 1
ATOM 835 N N . SER A 1 114 ? 6.040 8.485 1.605 1.00 95.06 114 SER A N 1
ATOM 836 C CA . SER A 1 114 ? 6.302 9.295 0.412 1.00 95.06 114 SER A CA 1
ATOM 837 C C . SER A 1 114 ? 7.776 9.238 0.004 1.00 95.06 114 SER A C 1
ATOM 839 O O . SER A 1 114 ? 8.092 8.970 -1.154 1.00 95.06 114 SER A O 1
ATOM 841 N N . TRP A 1 115 ? 8.689 9.407 0.966 1.00 95.12 115 TRP A N 1
ATOM 842 C CA . TRP A 1 115 ? 10.124 9.304 0.712 1.00 95.12 115 TRP A CA 1
ATOM 843 C C . TRP A 1 115 ? 10.528 7.911 0.215 1.00 95.12 115 TRP A C 1
ATOM 845 O O . TRP A 1 115 ? 11.284 7.806 -0.751 1.00 95.12 115 TRP A O 1
ATOM 855 N N . ALA A 1 116 ? 10.005 6.841 0.821 1.00 92.12 116 ALA A N 1
ATOM 856 C CA . ALA A 1 116 ? 10.313 5.479 0.400 1.00 92.12 116 ALA A CA 1
ATOM 857 C C . ALA A 1 116 ? 9.887 5.242 -1.057 1.00 92.12 116 ALA A C 1
ATOM 859 O O . ALA A 1 116 ? 10.708 4.817 -1.867 1.00 92.12 116 ALA A O 1
ATOM 860 N N . ASN A 1 117 ? 8.657 5.618 -1.415 1.0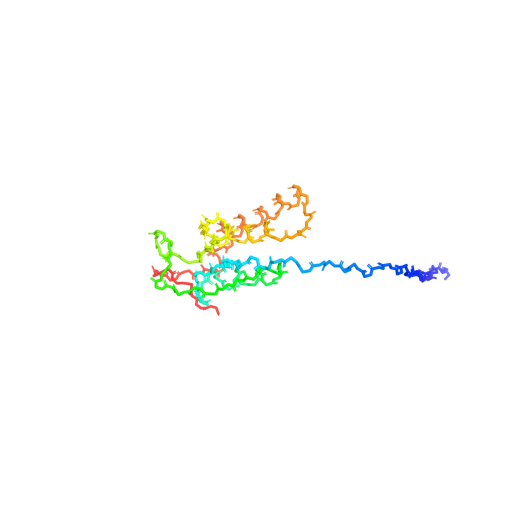0 88.88 117 ASN A N 1
ATOM 861 C CA . ASN A 1 117 ? 8.144 5.451 -2.776 1.00 88.88 117 ASN A CA 1
ATOM 862 C C . ASN A 1 117 ? 8.884 6.311 -3.813 1.00 88.88 117 ASN A C 1
ATOM 864 O O . ASN A 1 117 ? 9.022 5.898 -4.957 1.00 88.88 117 ASN A O 1
ATOM 868 N N . ALA A 1 118 ? 9.336 7.512 -3.442 1.00 89.62 118 ALA A N 1
ATOM 869 C CA . ALA A 1 118 ? 9.951 8.444 -4.388 1.00 89.62 118 ALA A CA 1
ATOM 870 C C . ALA A 1 118 ? 11.477 8.305 -4.501 1.00 89.62 118 ALA A C 1
ATOM 872 O O . ALA A 1 118 ? 12.057 8.701 -5.508 1.00 89.62 118 ALA A O 1
ATOM 873 N N . SER A 1 119 ? 12.150 7.843 -3.446 1.00 89.94 119 SER A N 1
ATOM 874 C CA . SER A 1 119 ? 13.614 7.922 -3.328 1.00 89.94 119 SER A CA 1
ATOM 875 C C . SER A 1 119 ? 14.276 6.598 -2.982 1.00 89.94 119 SER A C 1
ATOM 877 O O . SER A 1 119 ? 15.377 6.346 -3.466 1.00 89.94 119 SER A O 1
ATOM 879 N N . LEU A 1 120 ? 13.639 5.753 -2.168 1.00 85.44 120 LEU A N 1
ATOM 880 C CA . LEU A 1 120 ? 14.183 4.431 -1.852 1.00 85.44 120 LEU A CA 1
ATOM 881 C C . LEU A 1 120 ? 13.872 3.423 -2.963 1.00 85.44 120 LEU A C 1
ATOM 883 O O . LEU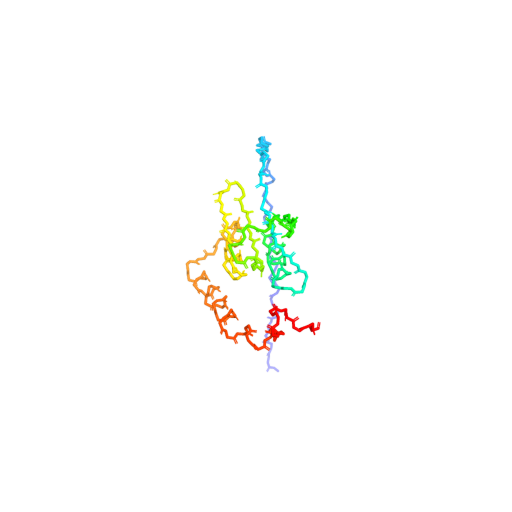 A 1 120 ? 14.710 2.577 -3.268 1.00 85.44 120 LEU A O 1
ATOM 887 N N . ASP A 1 121 ? 12.696 3.545 -3.584 1.00 78.44 121 ASP A N 1
ATOM 888 C CA . ASP A 1 121 ? 12.193 2.606 -4.589 1.00 78.44 121 ASP A CA 1
ATOM 889 C C . ASP A 1 121 ? 13.195 2.365 -5.737 1.00 78.44 121 ASP A C 1
ATOM 891 O O . ASP A 1 121 ? 13.585 1.217 -5.941 1.00 78.44 121 ASP A O 1
ATOM 895 N N . PRO A 1 122 ? 13.764 3.408 -6.384 1.00 72.69 122 PRO A N 1
ATOM 896 C CA . PRO A 1 122 ? 14.718 3.231 -7.486 1.00 72.69 122 PRO A CA 1
ATOM 897 C C . PRO A 1 122 ? 16.067 2.623 -7.072 1.00 72.69 122 PRO A C 1
ATOM 899 O O . PRO A 1 122 ? 16.880 2.278 -7.928 1.00 72.69 122 PRO A O 1
ATOM 902 N N . ILE A 1 123 ? 16.342 2.555 -5.767 1.00 78.62 123 ILE A N 1
ATOM 903 C CA . ILE A 1 123 ? 17.596 2.040 -5.208 1.00 78.62 123 ILE A CA 1
ATOM 904 C C . ILE A 1 123 ? 17.430 0.572 -4.812 1.00 78.62 123 ILE A C 1
ATOM 906 O O . ILE A 1 123 ? 18.317 -0.240 -5.068 1.00 78.62 123 ILE A O 1
ATOM 910 N N . CYS A 1 124 ? 16.311 0.238 -4.166 1.00 71.81 124 CYS A N 1
ATOM 911 C CA . CYS A 1 124 ? 16.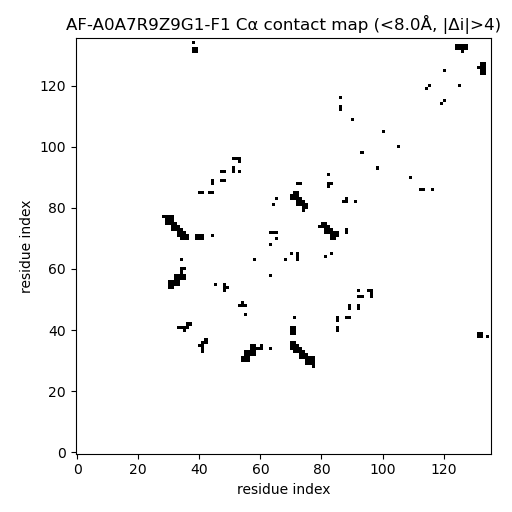060 -1.093 -3.615 1.00 71.81 124 CYS A CA 1
ATOM 912 C C . CYS A 1 124 ? 15.287 -2.010 -4.565 1.00 71.81 124 CYS A C 1
ATOM 914 O O . CYS A 1 124 ? 15.428 -3.225 -4.471 1.00 71.81 124 CYS A O 1
ATOM 916 N N . PHE A 1 125 ? 14.505 -1.446 -5.483 1.00 66.44 125 PHE A N 1
ATOM 917 C CA . PHE A 1 125 ? 13.724 -2.187 -6.463 1.00 66.44 125 PHE A CA 1
ATOM 918 C C . PHE A 1 125 ? 14.238 -1.822 -7.847 1.00 66.44 125 PHE A C 1
ATOM 920 O O . PHE A 1 125 ? 13.682 -0.994 -8.564 1.00 66.44 125 PHE A O 1
ATOM 927 N N . LEU A 1 126 ? 15.366 -2.432 -8.211 1.00 67.56 126 LEU A N 1
ATOM 928 C CA . LEU A 1 126 ? 15.829 -2.368 -9.586 1.00 67.56 126 LEU A CA 1
ATOM 929 C C . LEU A 1 126 ? 14.814 -3.132 -10.432 1.00 67.56 126 LEU A C 1
ATOM 931 O O . LEU A 1 126 ? 14.627 -4.334 -10.254 1.00 67.56 126 LEU A O 1
ATOM 935 N N . GLU A 1 127 ? 14.143 -2.436 -11.335 1.00 63.44 127 GLU A N 1
ATOM 936 C CA . GLU A 1 127 ? 13.214 -3.060 -12.263 1.00 63.44 127 GLU A CA 1
ATOM 937 C C . GLU A 1 127 ? 13.953 -3.491 -13.536 1.00 63.44 127 GLU A C 1
ATOM 939 O O . GLU A 1 127 ? 14.800 -2.788 -14.093 1.00 63.44 127 GLU A O 1
ATOM 944 N N . THR A 1 128 ? 13.631 -4.689 -14.005 1.00 66.75 128 THR A N 1
ATOM 945 C CA . THR A 1 128 ? 13.884 -5.132 -15.373 1.00 66.75 128 THR A CA 1
ATOM 946 C C . THR A 1 128 ? 13.174 -4.193 -16.357 1.00 66.75 128 THR A C 1
ATOM 948 O O . THR A 1 128 ? 12.162 -3.584 -16.004 1.00 66.75 128 THR A O 1
ATOM 951 N N . PRO A 1 129 ? 13.628 -4.113 -17.621 1.00 63.34 129 PRO A N 1
ATOM 952 C CA . PRO A 1 129 ? 12.941 -3.341 -18.662 1.00 63.34 129 PRO A CA 1
ATOM 953 C C . PRO A 1 129 ? 11.455 -3.699 -18.844 1.00 63.34 129 PRO A C 1
ATOM 955 O O . PRO A 1 129 ? 10.689 -2.888 -19.356 1.00 63.34 129 PRO A O 1
ATOM 958 N N . ASP A 1 130 ? 11.051 -4.893 -18.399 1.00 63.62 130 ASP A N 1
ATOM 959 C CA . ASP A 1 130 ? 9.684 -5.412 -18.468 1.00 63.62 130 ASP A CA 1
ATOM 960 C C . ASP A 1 130 ? 8.836 -5.070 -17.221 1.00 63.62 130 ASP A C 1
ATOM 962 O O . ASP A 1 130 ? 7.729 -5.590 -17.068 1.00 63.62 130 ASP A O 1
ATOM 966 N N . GLY A 1 131 ? 9.346 -4.241 -16.299 1.00 55.50 131 GLY A N 1
ATOM 967 C CA . GLY A 1 131 ? 8.635 -3.795 -15.092 1.00 55.50 131 GLY A CA 1
ATOM 968 C C . GLY A 1 131 ? 8.560 -4.833 -13.965 1.00 55.50 131 GLY A C 1
ATOM 969 O O . GLY A 1 131 ? 7.744 -4.704 -13.054 1.00 55.50 131 GLY A O 1
ATOM 970 N N . LYS A 1 132 ? 9.378 -5.893 -14.015 1.00 61.12 132 LYS A N 1
ATOM 971 C CA . LYS A 1 132 ? 9.558 -6.828 -12.887 1.00 61.12 132 LYS A CA 1
ATOM 972 C C . LYS A 1 132 ? 10.733 -6.386 -12.037 1.00 61.12 132 LYS A C 1
ATOM 974 O O . LYS A 1 132 ? 11.770 -6.070 -12.606 1.00 61.12 132 LYS A O 1
ATOM 979 N N . VAL A 1 133 ? 10.631 -6.457 -10.719 1.00 60.94 133 VAL A N 1
ATOM 980 C CA . VAL A 1 133 ? 11.789 -6.262 -9.836 1.00 60.94 133 VAL A CA 1
ATOM 981 C C . VAL A 1 133 ? 12.792 -7.401 -10.078 1.00 60.94 133 VAL A C 1
ATOM 983 O O . VAL A 1 133 ? 12.382 -8.559 -10.158 1.00 60.94 133 VAL A O 1
ATOM 986 N N . TYR A 1 134 ? 14.083 -7.093 -10.248 1.00 59.41 134 TYR A N 1
ATOM 987 C CA . TYR A 1 134 ? 15.135 -8.115 -10.227 1.00 59.41 134 TYR A CA 1
ATOM 988 C C . TYR A 1 134 ? 15.055 -8.843 -8.883 1.00 59.41 134 TYR A C 1
ATOM 990 O O . TYR A 1 134 ? 15.095 -8.186 -7.845 1.00 59.41 134 TYR A O 1
ATOM 998 N N . ASP A 1 135 ? 14.930 -10.173 -8.902 1.00 53.81 135 ASP A N 1
ATOM 999 C CA . ASP A 1 135 ? 14.935 -10.972 -7.672 1.00 53.81 135 ASP A CA 1
ATOM 1000 C C . ASP A 1 135 ? 16.164 -10.595 -6.827 1.00 53.81 135 ASP A C 1
ATOM 1002 O O . ASP A 1 135 ? 17.305 -10.699 -7.289 1.00 53.81 135 ASP A O 1
ATOM 1006 N N . THR A 1 136 ? 15.910 -10.132 -5.604 1.00 48.03 136 THR A N 1
ATOM 1007 C CA . THR A 1 136 ? 16.875 -10.151 -4.498 1.00 48.03 136 THR A CA 1
ATOM 1008 C C . THR A 1 136 ? 16.901 -11.525 -3.860 1.00 48.03 136 THR A C 1
ATOM 1010 O O . THR A 1 136 ? 15.791 -12.047 -3.606 1.00 48.03 136 THR A O 1
#

Radius of gyration: 21.41 Å; Cα contacts (8 Å, |Δi|>4): 142; chains: 1; bounding box: 58×29×67 Å

Mean predicted aligned error: 12.32 Å

Solvent-accessible surface area (backbone atoms only — not comparable to full-atom values): 8609 Å² total; per-residue (Å²): 140,80,89,82,82,89,77,86,82,83,81,80,82,80,86,82,79,90,75,87,74,76,87,67,82,77,69,85,71,49,63,34,28,37,21,54,49,81,77,49,58,24,52,62,43,54,50,52,27,55,79,54,73,48,77,72,41,82,44,64,63,94,68,48,81,41,95,84,68,60,64,30,28,38,37,32,62,75,75,72,41,78,40,55,53,56,59,54,41,46,53,52,52,52,72,74,32,94,73,85,75,50,71,70,54,50,52,54,53,51,50,53,42,51,44,39,68,73,60,44,35,77,71,75,47,48,58,44,100,85,73,41,47,60,87,126

Foldseek 3Di:
DDDDDDDDDDDDDDDDDDDDDDDDDPPPQPAKEWADDPQDCVVVLVVLLVVLVGDYHYDDLVPQPPPVSDDGWMARPNVRDIDDDSLRSSVVSVVVGPPVDDPVRVVVSSVVSVCCVPPVCVVQFVADPVRTGDDD

Sequence (136 aa):
TECFASTSFLARTPGAKTRCSGGGATTLSMGITLYGSQGSRSPLVNWGAYEMGVSLKMGDLSQNPHPFGQIPCLVDEDEGATVFESGAILNYIHTKAETGDSKERMGAILSWISWANASLDPICFLETPDGKVYDT

Organism: NCBI:txid2749911

InterPro domains:
  IPR004045 Glutathione S-transferase, N-terminal [PF02798] (66-94)
  IPR004045 Glutathione S-transferase, N-terminal [PS50404] (1-101)
  IPR036249 Thioredoxin-like superfamily [SSF52833] (30-98)

Nearest PDB structures (foldseek):
  1n2a-assembly1_B  TM=7.649E-01  e=2.292E-03  Escherichia coli
  4igj-assembly1_A  TM=6.620E-01  e=1.602E-02  Anaeromyxobacter dehalogenans 2CP-1
  4zla-assembly1_A  TM=4.061E-01  e=1.154E+00  Helicobacter pylori 26695
  4zla-assembly1_B  TM=4.068E-01  e=1.703E+00  Helicobacter pylori 26695

pLDDT: mean 79.3, std 21.9, range [33.16, 98.06]

=== Feature glossary ===
The features interleaved in this record are:

— What the protein is —

Sequence gives the chain of amino acids in standard one-letter code (A=alanine, C=cysteine, …, Y=tyrosine), read N→C. It is the only feature that is directly encoded by the gene; all structural features are derived from the folded form of this sequence.

Database cross-references. InterPro integrates a dozen domain/family signature databases into unified entries with residue-range hits. GO terms attach function/process/location labels with evidence codes. CATH codes position the fold in a four-level structural taxonomy. Organism is the NCBI-taxonomy species name.

— Where its atoms are —

Atomic coordinates in PDBx/mmCIF format — the same representation the Protein Data Bank distributes. Each line of the _atom_site loop places one backbone atom in Cartesian space (units: ångströms, origin: arbitrary).

The six renders are orthographic views along the three Cartesian axes in both directions. Representation (cartoon, sticks, or surface) and color scheme (sequence-rainbow or by-chain) vary across proteins so the training set covers all the common visualization conventions.

— Local backbone conformation —

Eight-state secondary structure (DSSP): H is the canonical α-helix, G the tighter 3₁₀-helix, I the wider π-helix; E/B are β-structure, T and S are turns and bends, and '-' is everything else. DSSP derives these from the pattern of main-chain N–H···O=C hydrogen bonds, not from the sequence.

P-SEA three-state annotation labels each residue as helix, strand, or coil based purely on the geometry of the Cα trace. It serves as a fallback when the full backbone (and thus DSSP) is unavailable.

The φ/ψ torsion pair specifies the backbone conformation at each residue. φ rotates about the N–Cα bond, ψ about the Cα–C bond. Steric clashes forbid most of the (φ, ψ) plane — the allowed regions (α-helix basin, β-sheet basin, left-handed helix) are the Ramachandran-allowed regions.

— Global shape and packing —

The geometric summary reports three shape descriptors. Rg (radius of gyration) measures how spread out the Cα atoms are about their centre of mass; compact globular proteins have small Rg, elongated or unfolded ones large. Cα contacts (<8 Å, |i−j|>4) count long-range residue pairs in spatial proximity — high for tightly packed folds, near zero for rods or random coil. The bounding-box extents give the protein's footprint along x, y, z in Å.

Solvent-accessible surface area (SASA) is the area in Å² traced out by the centre of a 1.4 Å probe sphere (a water molecule) rolled over the protein's van der Waals surface (Shrake–Rupley / Lee–Richards construction). Buried residues have near-zero SASA; fully exposed residues can exceed 200 Å². The total SASA scales roughly with the number of surface residues.

The contact map is a binary N×N matrix image: pixel (i, j) is dark where Cα_i and Cα_j are within 8 Å and |i−j|>4. Because the |i−j|>4 filter removes local helical contacts, off-diagonal stripes parallel to the main diagonal indicate parallel β-sheets; stripes perpendicular to it indicate antiparallel β-sheets. The Ramachandran plot scatters every residue's (φ, ψ) pair against the sterically allowed regions. The PAE heatmap renders the predicted-aligned-error matrix.

— Structural neighborhood —

3Di is Foldseek's structural alphabet. Each residue is assigned one of twenty discrete states based on how its Cα sits relative to its spatial (not sequential) neighbors. Aligning 3Di strings finds structural homologs roughly as well as full 3D superposition, but orders of magnitude faster.

Nearest PDB neighbors are the top structural matches found by Foldseek when searching this structure against the entire Protein Data Bank. Each hit reports a TM-score (0 to 1; >0.5 almost always implies the same fold) and an E-value. These are *structural* homologs — they may share no detectable sequence similarity.

— Confidence and disorder —

For AlphaFold models, the B-factor field carries pLDDT — the model's own estimate of local accuracy on a 0–100 scale. Regions with pLDDT<50 should be treated as essentially unmodeled; they often correspond to intrinsically disordered segments.

Crystallographic B-factors measure how much each atom's electron density is smeared out, in Å². They rise in mobile loops and surface residues and fall in the buried in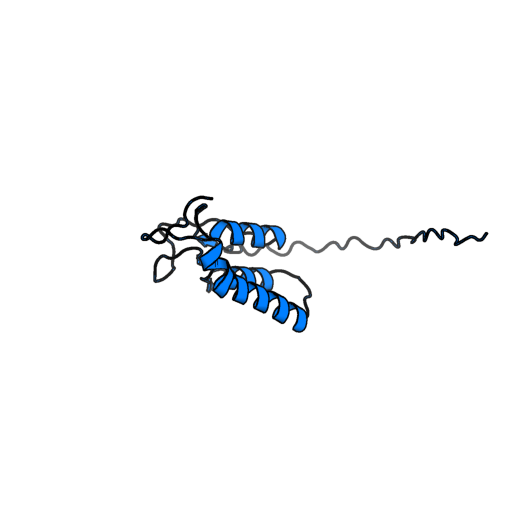terior. In AlphaFold models this column is repurposed to hold pLDDT instead.

Predicted aligned error is AlphaFold's pairwise confidence. Unlike pLDDT (per-residue), PAE is per-residue-pair and captures whether two parts of the structure are correctly placed relative to each other. Units are ångströms of expected positional error.